Protein AF-A6J3S4-F1 (afdb_monomer_lite)

Sequence (63 aa):
MSGKVNAVAINDPFTDLNYLVYMFQYDFSHGKFHGTVMTENVKLVITWKAVSIFQESDHTNIK

pLDDT: mean 89.59, std 8.9, range [43.53, 95.44]

Secondary structure (DSSP, 8-state):
--------EEE-TT--HHHHHHHHHEETTTEE-SS-EEEETTEEEETTEEEEEE--SSGGG--

Structure (mmCIF, N/CA/C/O backbone):
data_AF-A6J3S4-F1
#
_entry.id   AF-A6J3S4-F1
#
loop_
_atom_site.group_PDB
_atom_site.id
_atom_site.type_symbol
_atom_site.label_atom_id
_atom_site.label_alt_id
_atom_site.label_comp_id
_atom_site.label_asym_id
_atom_site.label_entity_id
_atom_site.label_seq_id
_atom_site.pdbx_PDB_ins_code
_atom_site.Cartn_x
_atom_site.Cartn_y
_atom_site.Cartn_z
_atom_site.occupancy
_atom_site.B_iso_or_equiv
_atom_site.auth_seq_id
_atom_site.auth_comp_id
_atom_site.auth_asym_id
_atom_site.auth_atom_id
_atom_site.pdbx_PDB_model_num
ATOM 1 N N . MET A 1 1 ? -25.754 -2.602 -6.064 1.00 43.53 1 MET A N 1
ATOM 2 C CA . MET A 1 1 ? -24.974 -3.539 -5.230 1.00 43.53 1 MET A CA 1
ATOM 3 C C . MET A 1 1 ? -23.524 -3.410 -5.658 1.00 43.53 1 MET A C 1
ATOM 5 O O . MET A 1 1 ? -23.216 -3.801 -6.773 1.00 43.53 1 MET A O 1
ATOM 9 N N . SER A 1 2 ? -22.666 -2.772 -4.858 1.00 54.28 2 SER A N 1
ATOM 10 C CA . SER A 1 2 ? -21.229 -2.781 -5.155 1.00 54.28 2 SER A CA 1
ATOM 11 C C . SER A 1 2 ? -20.723 -4.199 -4.900 1.00 54.28 2 SER A C 1
ATOM 13 O O . SER A 1 2 ? -20.901 -4.720 -3.796 1.00 54.28 2 SER A O 1
ATOM 15 N N . GLY A 1 3 ? -20.205 -4.867 -5.932 1.00 62.03 3 GLY A N 1
ATOM 16 C CA . GLY A 1 3 ? -19.596 -6.184 -5.779 1.00 62.03 3 GLY A CA 1
ATOM 17 C C . GLY A 1 3 ? -18.459 -6.102 -4.763 1.00 62.03 3 GLY A C 1
ATOM 18 O O . GLY A 1 3 ? -17.689 -5.145 -4.767 1.00 62.03 3 GLY A O 1
ATOM 19 N N . LYS A 1 4 ? -18.361 -7.082 -3.859 1.00 81.12 4 LYS A N 1
ATOM 20 C CA . LYS A 1 4 ? -17.236 -7.161 -2.922 1.00 81.12 4 LYS A CA 1
ATOM 21 C C . LYS A 1 4 ? -15.955 -7.426 -3.718 1.00 81.12 4 LYS A C 1
ATOM 23 O O . LYS A 1 4 ? -15.682 -8.566 -4.075 1.00 81.12 4 LYS A O 1
ATOM 28 N N . VAL A 1 5 ? -15.188 -6.375 -3.987 1.00 85.19 5 VAL A N 1
ATOM 29 C CA . VAL A 1 5 ? -13.841 -6.460 -4.561 1.00 85.19 5 VAL A CA 1
ATOM 30 C C . VAL A 1 5 ? -12.829 -6.404 -3.421 1.00 85.19 5 VAL A C 1
ATOM 32 O O . VAL A 1 5 ? -12.941 -5.573 -2.520 1.00 85.19 5 VAL A O 1
ATOM 35 N N . ASN A 1 6 ? -11.847 -7.302 -3.452 1.00 86.81 6 ASN A N 1
ATOM 36 C CA . ASN A 1 6 ? -10.720 -7.303 -2.527 1.00 86.81 6 ASN A CA 1
ATOM 37 C C . ASN A 1 6 ? -9.432 -7.159 -3.335 1.00 86.81 6 ASN A C 1
ATOM 39 O O . ASN A 1 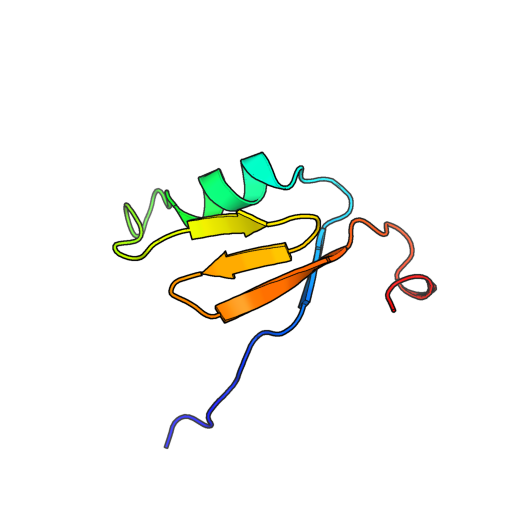6 ? -9.127 -8.018 -4.158 1.00 86.81 6 ASN A O 1
ATOM 43 N N . ALA A 1 7 ? -8.677 -6.091 -3.085 1.00 88.62 7 ALA A N 1
ATOM 44 C CA . ALA A 1 7 ? -7.307 -5.997 -3.566 1.00 88.62 7 ALA A CA 1
ATOM 45 C C . ALA A 1 7 ? -6.441 -7.005 -2.794 1.00 88.62 7 ALA A C 1
ATOM 47 O O . ALA A 1 7 ? -6.484 -7.034 -1.564 1.00 88.62 7 ALA A O 1
ATOM 48 N N . VAL A 1 8 ? -5.700 -7.845 -3.519 1.00 93.12 8 VAL A N 1
ATOM 49 C CA . VAL A 1 8 ? -4.865 -8.921 -2.947 1.00 93.12 8 VAL A CA 1
ATOM 50 C C . VAL A 1 8 ? -3.372 -8.712 -3.195 1.00 93.12 8 VAL A C 1
ATOM 52 O O . VAL A 1 8 ? -2.554 -9.212 -2.426 1.00 93.12 8 VAL A O 1
ATOM 55 N N . ALA A 1 9 ? -3.018 -7.951 -4.233 1.00 93.50 9 ALA A N 1
ATOM 56 C CA . ALA A 1 9 ? -1.642 -7.664 -4.606 1.00 93.50 9 ALA A CA 1
ATOM 57 C C . ALA A 1 9 ? -1.504 -6.288 -5.278 1.00 93.50 9 ALA A C 1
ATOM 59 O O . ALA A 1 9 ? -2.454 -5.806 -5.898 1.00 93.50 9 ALA A O 1
ATOM 60 N N . ILE A 1 10 ? -0.317 -5.690 -5.168 1.00 92.50 10 ILE A N 1
ATOM 61 C CA . ILE A 1 10 ? 0.115 -4.472 -5.869 1.00 92.50 10 ILE A CA 1
ATOM 62 C C . ILE A 1 10 ? 1.510 -4.744 -6.445 1.00 92.50 10 ILE A C 1
ATOM 64 O O . ILE A 1 10 ? 2.339 -5.337 -5.761 1.00 92.50 10 ILE A O 1
ATOM 68 N N . ASN A 1 11 ? 1.774 -4.304 -7.677 1.00 93.25 11 ASN A N 1
ATOM 69 C CA . ASN A 1 11 ? 3.115 -4.301 -8.262 1.00 93.25 11 ASN A CA 1
ATOM 70 C C . ASN A 1 11 ? 3.546 -2.866 -8.568 1.00 93.25 11 ASN A C 1
ATOM 72 O O . A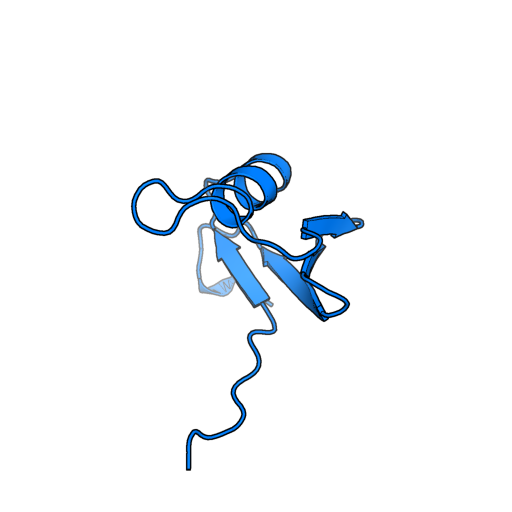SN A 1 11 ? 2.908 -2.210 -9.392 1.00 93.25 11 ASN A O 1
ATOM 76 N N . ASP A 1 12 ? 4.616 -2.410 -7.926 1.00 92.69 12 ASP A N 1
ATOM 77 C CA . ASP A 1 12 ? 5.241 -1.116 -8.184 1.00 92.69 12 ASP A CA 1
ATOM 78 C C . ASP A 1 12 ? 6.775 -1.269 -8.172 1.00 92.69 12 ASP A C 1
ATOM 80 O O . ASP A 1 12 ? 7.375 -1.347 -7.099 1.00 92.69 12 ASP A O 1
ATOM 84 N N . PRO A 1 13 ? 7.427 -1.326 -9.348 1.00 92.38 13 PRO A N 1
ATOM 85 C CA . PRO A 1 13 ? 8.867 -1.564 -9.452 1.00 92.38 13 PRO A CA 1
ATOM 86 C C . PRO A 1 13 ? 9.754 -0.436 -8.923 1.00 92.38 13 PRO A C 1
ATOM 88 O O . PRO A 1 13 ? 10.968 -0.618 -8.826 1.00 92.38 13 PRO A O 1
ATOM 91 N N . PHE A 1 14 ? 9.192 0.728 -8.601 1.00 91.31 14 PHE A N 1
ATOM 92 C CA . PHE A 1 14 ? 9.983 1.919 -8.288 1.00 91.31 14 PHE A CA 1
ATOM 93 C C . PHE A 1 14 ? 9.783 2.428 -6.864 1.00 91.31 14 PHE A C 1
ATOM 95 O O . PHE A 1 14 ? 10.566 3.260 -6.400 1.00 91.31 14 PHE A O 1
ATOM 102 N N . THR A 1 15 ? 8.774 1.926 -6.156 1.00 90.25 15 THR A N 1
ATOM 103 C CA . THR A 1 15 ? 8.394 2.461 -4.851 1.00 90.25 15 THR A CA 1
ATOM 104 C C . THR A 1 15 ? 8.761 1.512 -3.715 1.00 90.25 15 THR A C 1
ATOM 106 O O . THR A 1 15 ? 8.343 0.358 -3.704 1.00 90.25 15 THR A O 1
ATOM 109 N N . ASP A 1 16 ? 9.506 2.009 -2.721 1.00 89.69 16 ASP A N 1
ATOM 110 C CA . ASP A 1 16 ? 9.812 1.267 -1.490 1.00 89.69 16 ASP A CA 1
ATOM 111 C C . ASP A 1 16 ? 8.564 1.035 -0.619 1.00 89.69 16 ASP A C 1
ATOM 113 O O . ASP A 1 16 ? 7.656 1.867 -0.548 1.00 89.69 16 ASP A O 1
ATOM 117 N N . LEU A 1 17 ? 8.552 -0.073 0.123 1.00 88.81 17 LEU A N 1
ATOM 118 C CA . LEU A 1 17 ? 7.427 -0.489 0.960 1.00 88.81 17 LEU A CA 1
ATOM 119 C C . LEU A 1 17 ? 7.059 0.551 2.036 1.00 88.81 17 LEU A C 1
ATOM 121 O O . LEU A 1 17 ? 5.876 0.783 2.297 1.00 88.81 17 LEU A O 1
ATOM 125 N N . ASN A 1 18 ? 8.048 1.217 2.638 1.00 88.69 18 ASN A N 1
ATOM 126 C CA . ASN A 1 18 ? 7.789 2.259 3.638 1.00 88.69 18 ASN A CA 1
ATOM 127 C C . ASN A 1 18 ? 7.208 3.518 2.994 1.00 88.69 18 ASN A C 1
ATOM 129 O O . ASN A 1 18 ? 6.379 4.205 3.596 1.00 88.69 18 ASN A O 1
ATOM 133 N N . TYR A 1 19 ? 7.607 3.805 1.754 1.00 92.12 19 TYR A N 1
ATOM 134 C CA . TYR A 1 19 ? 7.029 4.904 0.997 1.00 92.12 19 TYR A CA 1
ATOM 135 C C . TYR A 1 19 ? 5.580 4.607 0.593 1.00 92.12 19 TYR A C 1
ATOM 137 O O . TYR A 1 19 ? 4.735 5.494 0.684 1.00 92.12 19 TYR A O 1
ATOM 145 N N . LEU A 1 20 ? 5.250 3.354 0.262 1.00 92.38 20 LEU A N 1
ATOM 146 C CA . LEU A 1 20 ? 3.861 2.933 0.032 1.00 92.38 20 LEU A CA 1
ATOM 147 C C . LEU A 1 20 ? 2.989 3.103 1.283 1.00 92.38 20 LEU A C 1
ATOM 149 O O . LEU A 1 20 ? 1.856 3.572 1.171 1.00 92.38 20 LEU A O 1
ATOM 153 N N . VAL A 1 21 ? 3.507 2.790 2.479 1.00 93.19 21 VAL A N 1
ATOM 154 C CA . VAL A 1 21 ? 2.799 3.092 3.739 1.00 93.19 21 VAL A CA 1
ATOM 155 C C . VAL A 1 21 ? 2.547 4.587 3.866 1.00 93.19 21 VAL A C 1
ATOM 157 O O . VAL A 1 21 ? 1.427 4.986 4.175 1.00 93.19 21 VAL A O 1
ATOM 160 N N . TYR A 1 22 ? 3.563 5.415 3.614 1.00 92.75 22 TYR A N 1
ATOM 161 C CA . TYR A 1 22 ? 3.427 6.867 3.678 1.00 92.75 22 TYR A CA 1
ATOM 162 C C . TYR A 1 22 ? 2.370 7.392 2.694 1.00 92.75 22 TYR A C 1
ATOM 164 O O . TYR A 1 22 ? 1.467 8.111 3.120 1.00 92.75 22 TYR A O 1
ATOM 172 N N . MET A 1 23 ? 2.431 6.986 1.420 1.00 92.56 23 MET A N 1
ATOM 173 C CA . MET A 1 23 ? 1.453 7.370 0.393 1.00 92.56 23 MET A CA 1
ATOM 174 C C . MET A 1 23 ? 0.032 6.949 0.756 1.00 92.56 23 MET A C 1
ATOM 176 O O . MET A 1 23 ? -0.911 7.700 0.535 1.00 92.56 23 MET A O 1
ATOM 180 N N . PHE A 1 24 ? -0.141 5.753 1.319 1.00 92.88 24 PHE A N 1
ATOM 181 C CA . PHE A 1 24 ? -1.466 5.297 1.730 1.00 92.88 24 PHE A CA 1
ATOM 182 C C . PHE A 1 24 ? -1.960 6.059 2.965 1.00 92.88 24 PHE A C 1
ATOM 184 O O . PHE A 1 24 ? -3.141 6.373 3.097 1.00 92.88 24 PHE A O 1
ATOM 191 N N . GLN A 1 25 ? -1.057 6.349 3.900 1.00 94.06 25 GLN A N 1
ATOM 192 C CA . GLN A 1 25 ? -1.392 7.013 5.150 1.00 94.06 25 GLN A CA 1
ATOM 193 C C . GLN A 1 25 ? -1.756 8.488 4.942 1.00 94.06 25 GLN A C 1
ATOM 195 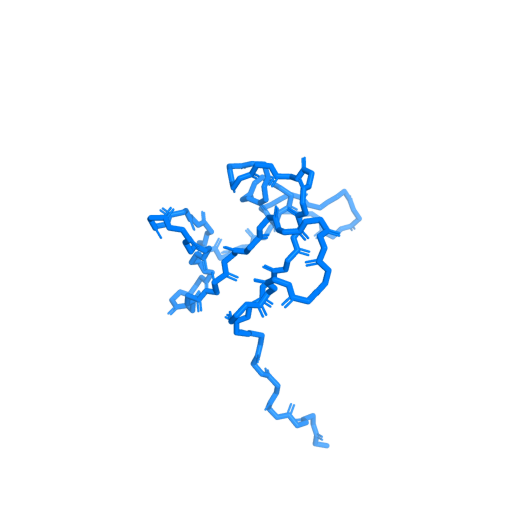O O . GLN A 1 25 ? -2.579 8.999 5.709 1.00 94.06 25 GLN A O 1
ATOM 200 N N . TYR A 1 26 ? -1.171 9.150 3.941 1.00 94.00 26 TYR A N 1
ATOM 201 C CA . TYR A 1 26 ? -1.327 10.578 3.680 1.00 94.00 26 TYR A CA 1
ATOM 202 C C . TYR A 1 26 ? -1.612 10.855 2.199 1.00 94.00 26 TYR A C 1
ATOM 204 O O . TYR A 1 26 ? -0.727 10.748 1.354 1.00 94.00 26 TYR A O 1
ATOM 212 N N . ASP A 1 27 ? -2.828 11.310 1.907 1.00 92.06 27 ASP A N 1
ATOM 213 C CA . ASP A 1 27 ? -3.239 11.803 0.593 1.00 92.06 27 ASP A CA 1
ATOM 214 C C . ASP A 1 27 ? -3.499 13.318 0.684 1.00 92.06 27 ASP A C 1
ATOM 216 O O . ASP A 1 27 ? -4.149 13.793 1.615 1.00 92.06 27 ASP A O 1
ATOM 220 N N . PHE A 1 28 ? -2.982 14.107 -0.260 1.00 91.56 28 PHE A N 1
ATOM 221 C CA . PHE A 1 28 ? -3.153 15.566 -0.239 1.00 91.56 28 PHE A CA 1
ATOM 222 C C . PHE A 1 28 ? -4.611 16.008 -0.447 1.00 91.56 28 PHE A C 1
ATOM 224 O O . PHE A 1 28 ? -5.062 16.969 0.173 1.00 91.56 28 PHE A O 1
ATOM 231 N N . SER A 1 29 ? -5.349 15.313 -1.311 1.00 95.44 29 SER A N 1
ATOM 232 C CA . SER A 1 29 ? -6.735 15.644 -1.661 1.00 95.44 29 SER A CA 1
ATOM 233 C C . SER A 1 29 ? -7.728 15.083 -0.644 1.00 95.44 29 SER A C 1
ATOM 235 O O . SER A 1 29 ? -8.730 15.725 -0.335 1.00 95.44 29 SER A O 1
ATOM 237 N N . HIS A 1 30 ? -7.454 13.886 -0.125 1.00 92.81 30 HIS A N 1
ATOM 238 C CA . HIS A 1 30 ? -8.367 13.132 0.739 1.00 92.81 30 HIS A CA 1
ATOM 239 C C . HIS A 1 30 ? -7.962 13.146 2.221 1.00 92.81 30 HIS A C 1
ATOM 241 O O . HIS A 1 30 ? -8.737 12.722 3.078 1.00 92.81 30 HIS A O 1
ATOM 247 N N . GLY A 1 31 ? -6.776 13.660 2.541 1.00 93.69 31 GLY A N 1
ATOM 248 C CA . GLY A 1 31 ? -6.251 13.751 3.896 1.00 93.69 31 GLY A CA 1
ATOM 249 C C . GLY A 1 31 ? -5.648 12.444 4.413 1.00 93.69 31 GLY A C 1
ATOM 250 O O . GLY A 1 31 ? -5.251 11.547 3.668 1.00 93.69 31 GLY A O 1
ATOM 251 N N . LYS A 1 32 ? -5.536 12.353 5.740 1.00 95.44 32 LYS A N 1
ATOM 252 C CA . LYS A 1 32 ? -4.947 11.197 6.418 1.00 95.44 32 LYS A CA 1
ATOM 253 C C . LYS A 1 32 ? -5.929 10.023 6.444 1.00 95.44 32 LYS A C 1
ATOM 255 O O . LYS A 1 32 ? -7.069 10.176 6.873 1.00 95.44 32 LYS A O 1
ATOM 260 N N . PHE A 1 33 ? -5.463 8.826 6.099 1.00 95.00 33 PHE A N 1
ATOM 261 C CA . PHE A 1 33 ? -6.248 7.605 6.280 1.00 95.00 33 PHE A CA 1
ATOM 262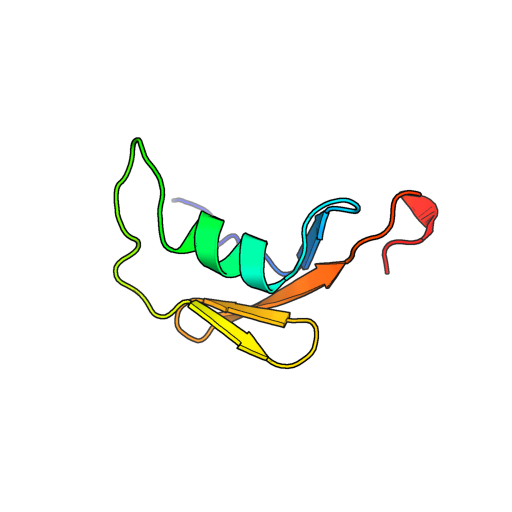 C C . PHE A 1 33 ? -6.472 7.295 7.774 1.00 95.00 33 PHE A C 1
ATOM 264 O O . PHE A 1 33 ? -5.534 7.279 8.568 1.00 95.00 33 PHE A O 1
ATOM 271 N N . HIS A 1 34 ? -7.716 7.032 8.179 1.00 93.62 34 HIS A N 1
ATOM 272 C CA . HIS A 1 34 ? -8.072 6.843 9.596 1.00 93.62 34 HIS A CA 1
ATOM 273 C C . HIS A 1 34 ? -7.890 5.410 10.131 1.00 93.62 34 HIS A C 1
ATOM 275 O O . HIS A 1 34 ? -8.154 5.165 11.306 1.00 93.62 34 HIS A O 1
ATOM 281 N N . GLY A 1 35 ? -7.461 4.460 9.298 1.00 92.81 35 GLY A N 1
ATOM 282 C CA . GLY A 1 35 ? -7.134 3.099 9.728 1.00 92.81 35 GLY A CA 1
ATOM 283 C C . GLY A 1 35 ? -5.635 2.884 9.942 1.00 92.81 35 GLY A C 1
ATOM 284 O O . GLY A 1 35 ? -4.818 3.767 9.691 1.00 92.81 35 GLY A O 1
ATOM 285 N N . THR A 1 36 ? -5.271 1.683 10.387 1.00 93.56 36 THR A N 1
ATOM 286 C CA . THR A 1 36 ? -3.865 1.286 10.547 1.00 93.56 36 THR A CA 1
ATOM 287 C C . THR A 1 36 ? -3.285 0.864 9.207 1.00 93.56 36 THR A C 1
ATOM 289 O O . THR A 1 36 ? -3.897 0.059 8.498 1.00 93.56 36 THR A O 1
ATOM 292 N N . VAL A 1 37 ? -2.097 1.378 8.895 1.00 93.94 37 VAL A N 1
ATOM 293 C CA . VAL A 1 37 ? -1.302 0.990 7.731 1.00 93.94 37 VAL A CA 1
ATOM 294 C C . VAL A 1 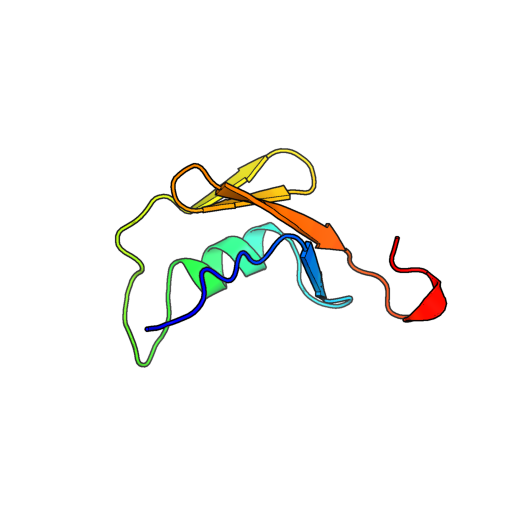37 ? 0.107 0.695 8.210 1.00 93.94 37 VAL A C 1
ATOM 296 O O . VAL A 1 37 ? 0.734 1.536 8.851 1.00 93.94 37 VAL A O 1
ATOM 299 N N . MET A 1 38 ? 0.595 -0.505 7.930 1.00 93.31 38 MET A N 1
ATOM 300 C CA . MET A 1 38 ? 1.930 -0.936 8.334 1.00 93.31 38 MET A CA 1
ATOM 301 C C . MET A 1 38 ? 2.498 -1.943 7.344 1.00 93.31 38 MET A C 1
ATOM 303 O O . MET A 1 38 ? 1.769 -2.519 6.534 1.00 93.31 38 MET A O 1
ATOM 307 N N . THR A 1 39 ? 3.805 -2.154 7.419 1.00 91.81 39 THR A N 1
ATOM 308 C CA . THR A 1 39 ? 4.487 -3.219 6.693 1.00 91.81 39 THR A CA 1
ATOM 309 C C . THR A 1 39 ? 4.663 -4.432 7.598 1.00 91.81 39 THR A C 1
ATOM 311 O O . THR A 1 39 ? 5.048 -4.312 8.760 1.00 91.81 39 THR A O 1
ATOM 314 N N . GLU A 1 40 ? 4.392 -5.615 7.055 1.00 91.38 40 GLU A N 1
ATOM 315 C CA . GLU A 1 40 ? 4.776 -6.890 7.659 1.00 91.38 40 GLU A CA 1
ATOM 316 C C . GLU A 1 40 ? 5.450 -7.738 6.578 1.00 91.38 40 GLU A C 1
ATOM 318 O O . GLU A 1 40 ? 4.818 -8.180 5.615 1.00 91.38 40 GLU A O 1
ATOM 323 N N . ASN A 1 41 ? 6.759 -7.951 6.716 1.00 87.31 41 ASN A N 1
ATOM 324 C CA . ASN A 1 41 ? 7.613 -8.610 5.724 1.00 87.31 41 ASN A CA 1
ATOM 325 C C . ASN A 1 41 ? 7.538 -7.915 4.345 1.00 87.31 41 ASN A C 1
ATOM 327 O O . ASN A 1 41 ? 7.985 -6.785 4.202 1.00 87.31 41 ASN A O 1
ATOM 331 N N . VAL A 1 42 ? 6.972 -8.590 3.339 1.00 86.94 42 VAL A N 1
ATOM 332 C CA . VAL A 1 42 ? 6.753 -8.098 1.960 1.00 86.94 42 VAL A CA 1
ATOM 333 C C . VAL A 1 42 ? 5.274 -7.787 1.691 1.00 86.94 42 VAL A C 1
ATOM 335 O O . VAL A 1 42 ? 4.796 -7.840 0.557 1.00 86.94 42 VAL A O 1
ATOM 338 N N . LYS A 1 43 ? 4.506 -7.516 2.751 1.00 91.56 43 LYS A N 1
ATOM 339 C CA . LYS A 1 43 ? 3.079 -7.207 2.663 1.00 91.56 43 LYS A CA 1
ATOM 340 C C . LYS A 1 43 ? 2.764 -5.860 3.288 1.00 91.56 43 LYS A C 1
ATOM 342 O O . LYS A 1 43 ? 3.338 -5.471 4.305 1.00 91.56 43 LYS A O 1
ATOM 347 N N . LEU A 1 44 ? 1.787 -5.192 2.692 1.00 93.88 44 LEU A N 1
ATOM 348 C CA . LEU A 1 44 ? 1.136 -4.018 3.246 1.00 93.88 44 LEU A CA 1
ATOM 349 C C . LEU A 1 44 ? -0.104 -4.471 4.021 1.00 93.88 44 LEU A C 1
ATOM 351 O O . LEU A 1 44 ? -0.988 -5.117 3.458 1.00 93.88 44 LEU A O 1
ATOM 355 N N . VAL A 1 45 ? -0.180 -4.148 5.308 1.00 93.31 45 VAL A N 1
ATOM 356 C CA . VAL A 1 45 ? -1.328 -4.466 6.161 1.00 93.31 45 VAL A CA 1
ATOM 357 C C . VAL A 1 45 ? -2.160 -3.207 6.355 1.00 93.31 45 VAL A C 1
ATOM 359 O O . VAL A 1 45 ? -1.706 -2.242 6.966 1.00 93.31 45 VAL A O 1
ATOM 362 N N . ILE A 1 46 ? -3.389 -3.225 5.842 1.00 93.12 46 ILE A N 1
ATOM 363 C CA . ILE A 1 46 ? -4.354 -2.125 5.916 1.00 93.12 46 ILE A CA 1
ATOM 364 C C . ILE A 1 46 ? -5.549 -2.601 6.724 1.00 93.12 46 ILE A C 1
ATOM 366 O O . ILE A 1 46 ? -6.334 -3.415 6.240 1.00 93.12 46 ILE A O 1
ATOM 370 N N . THR A 1 47 ? -5.718 -2.080 7.941 1.00 89.25 47 THR A N 1
ATOM 371 C CA . THR A 1 47 ? -6.886 -2.361 8.801 1.00 89.25 47 THR A CA 1
ATOM 372 C C . THR A 1 47 ? -7.258 -3.855 8.775 1.00 89.25 47 THR A C 1
ATOM 374 O O . THR A 1 47 ? -8.367 -4.228 8.389 1.00 89.25 47 THR A O 1
ATOM 377 N N . TRP A 1 48 ? -6.289 -4.714 9.125 1.00 86.44 48 TRP A N 1
ATOM 378 C CA . TRP A 1 48 ? -6.396 -6.186 9.176 1.00 86.44 48 TRP A CA 1
ATOM 379 C C . TRP A 1 48 ? -6.404 -6.939 7.838 1.00 86.44 48 TRP A C 1
ATOM 381 O O . TRP A 1 48 ? -6.476 -8.168 7.834 1.00 86.44 48 TRP A O 1
ATOM 391 N N . LYS A 1 49 ? -6.300 -6.252 6.698 1.00 90.69 49 LYS A N 1
ATOM 392 C CA . LYS A 1 49 ? -6.133 -6.889 5.384 1.00 90.69 49 LYS A CA 1
ATOM 393 C C . LYS A 1 49 ? -4.684 -6.812 4.928 1.00 90.69 49 LYS A C 1
ATOM 395 O O . LYS A 1 49 ? -4.148 -5.720 4.790 1.00 90.69 49 LYS A O 1
ATOM 400 N N . ALA A 1 50 ? -4.082 -7.963 4.652 1.00 93.31 50 ALA A N 1
ATOM 401 C CA . ALA A 1 50 ? -2.746 -8.040 4.077 1.00 93.31 50 ALA A CA 1
ATOM 402 C C . ALA A 1 50 ? -2.811 -8.052 2.541 1.00 93.31 50 ALA A C 1
ATOM 404 O O . ALA A 1 50 ? -3.574 -8.825 1.958 1.00 93.31 50 ALA A O 1
ATOM 405 N N . VAL A 1 51 ? -1.983 -7.228 1.908 1.00 94.12 51 VAL A N 1
ATOM 406 C CA . VAL A 1 51 ? -1.834 -7.095 0.455 1.00 94.12 51 VAL A CA 1
ATOM 407 C C . VAL A 1 51 ? -0.382 -7.396 0.095 1.00 94.12 51 VAL A C 1
ATOM 409 O O . VAL A 1 51 ? 0.528 -6.815 0.686 1.00 94.12 51 VAL A O 1
ATOM 412 N N . SER A 1 52 ? -0.152 -8.316 -0.841 1.00 93.88 52 SER A N 1
ATOM 413 C CA . SER A 1 52 ? 1.202 -8.646 -1.306 1.00 93.88 52 SER A CA 1
ATOM 414 C C . SER A 1 52 ? 1.766 -7.523 -2.169 1.00 93.88 52 SER A C 1
ATOM 416 O O . SER A 1 52 ? 1.062 -7.022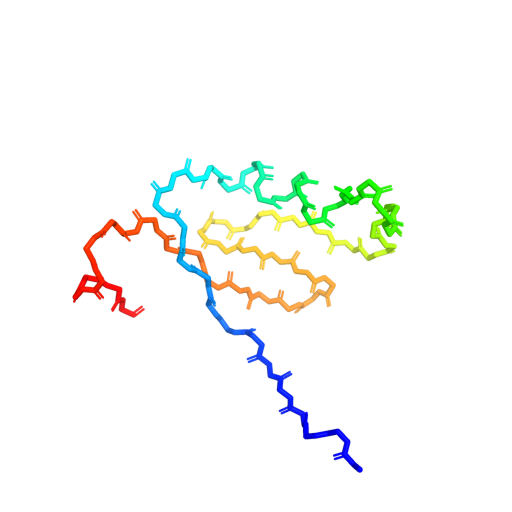 -3.044 1.00 93.88 52 SER A O 1
ATOM 418 N N . ILE A 1 53 ? 3.022 -7.143 -1.945 1.00 92.38 53 ILE A N 1
ATOM 419 C CA . ILE A 1 53 ? 3.695 -6.131 -2.759 1.00 92.38 53 ILE A CA 1
ATOM 420 C C . ILE A 1 53 ? 4.778 -6.799 -3.603 1.00 92.38 53 ILE A C 1
ATOM 422 O O . ILE A 1 53 ? 5.588 -7.571 -3.093 1.00 92.38 53 ILE A O 1
ATOM 426 N N . PHE A 1 54 ? 4.778 -6.478 -4.890 1.00 92.94 54 PHE A N 1
ATOM 427 C CA . PHE A 1 54 ? 5.796 -6.855 -5.859 1.00 92.94 54 PHE A CA 1
ATOM 428 C C . PHE A 1 54 ? 6.475 -5.592 -6.388 1.00 92.94 54 PHE A C 1
ATOM 430 O O . PHE A 1 54 ? 5.860 -4.527 -6.440 1.00 92.94 54 PHE A O 1
ATOM 437 N N . GLN A 1 55 ? 7.742 -5.713 -6.767 1.00 92.56 55 GLN A N 1
ATOM 438 C CA . GLN A 1 55 ? 8.529 -4.623 -7.348 1.00 92.56 55 GLN A CA 1
ATOM 439 C C . GLN A 1 55 ? 9.159 -5.083 -8.670 1.00 92.56 55 GLN A C 1
ATOM 441 O O . GLN A 1 55 ? 10.329 -4.836 -8.948 1.00 92.56 55 GLN A O 1
ATOM 446 N N . GLU A 1 56 ? 8.385 -5.809 -9.474 1.00 94.19 56 GLU A N 1
ATOM 447 C CA . GLU A 1 56 ? 8.847 -6.387 -10.732 1.00 94.19 56 GLU A CA 1
ATOM 448 C C . GLU A 1 56 ? 8.622 -5.403 -11.882 1.00 94.19 56 GLU A C 1
ATOM 450 O O . GLU A 1 56 ? 7.491 -4.993 -12.166 1.00 94.19 56 GLU A O 1
ATOM 455 N N . SER A 1 57 ? 9.708 -5.020 -12.558 1.00 92.50 57 SER A N 1
ATOM 456 C CA . SER A 1 57 ? 9.656 -4.133 -13.731 1.00 92.50 57 SER A CA 1
ATOM 457 C C . SER A 1 57 ? 9.151 -4.853 -14.979 1.00 92.50 57 SER A C 1
ATOM 459 O O . SER A 1 57 ? 8.550 -4.233 -15.853 1.00 92.50 57 SER A O 1
ATOM 461 N N . ASP A 1 58 ? 9.409 -6.158 -15.067 1.00 93.06 58 ASP A N 1
ATOM 462 C CA . ASP A 1 58 ? 8.892 -7.009 -16.131 1.00 93.06 58 ASP A CA 1
ATOM 463 C C . ASP A 1 58 ? 7.592 -7.673 -15.671 1.00 93.06 58 ASP A C 1
ATOM 465 O O . ASP A 1 58 ? 7.563 -8.454 -14.716 1.00 93.06 58 ASP A O 1
ATOM 469 N N . HIS A 1 59 ? 6.507 -7.378 -16.384 1.00 85.69 59 HIS A N 1
ATOM 470 C CA . HIS A 1 59 ? 5.178 -7.886 -16.073 1.00 85.69 59 HIS A CA 1
ATOM 471 C C . HIS A 1 59 ? 5.092 -9.413 -16.084 1.00 85.69 59 HIS A C 1
ATOM 473 O O . HIS A 1 59 ? 4.235 -9.965 -15.392 1.00 85.69 59 HIS A O 1
ATOM 479 N N . THR A 1 60 ? 5.955 -10.113 -16.826 1.00 93.38 60 THR A N 1
ATOM 480 C CA . THR A 1 60 ? 5.921 -11.583 -16.861 1.00 93.38 60 THR A CA 1
ATOM 481 C C . THR A 1 60 ? 6.454 -12.230 -15.583 1.00 93.38 60 THR A C 1
ATOM 483 O O . THR A 1 60 ? 6.240 -13.424 -15.380 1.00 93.38 60 THR A O 1
ATOM 486 N N . ASN A 1 61 ? 7.137 -11.468 -14.723 1.00 90.62 61 ASN A N 1
ATOM 487 C CA . ASN A 1 61 ? 7.758 -11.974 -13.497 1.00 90.62 61 ASN A CA 1
ATOM 488 C C . ASN A 1 61 ? 6.884 -11.802 -12.246 1.00 90.62 61 ASN A C 1
ATOM 490 O O . ASN A 1 61 ? 7.241 -12.315 -11.185 1.00 90.62 61 ASN A O 1
ATOM 494 N N . ILE A 1 62 ? 5.729 -11.141 -12.364 1.00 87.25 62 ILE A N 1
ATOM 495 C CA . ILE A 1 62 ? 4.760 -10.998 -11.271 1.00 87.25 62 ILE A CA 1
ATOM 496 C C . ILE A 1 62 ? 4.085 -12.361 -11.034 1.00 87.25 62 ILE A C 1
ATOM 498 O O . ILE A 1 62 ? 3.531 -12.944 -11.968 1.00 87.25 62 ILE A O 1
ATOM 502 N N . LYS A 1 63 ? 4.136 -12.874 -9.799 1.00 77.50 63 LYS A N 1
ATOM 503 C CA . LYS A 1 63 ? 3.623 -14.204 -9.418 1.00 77.50 63 LYS A CA 1
ATOM 504 C C . LYS A 1 63 ? 2.491 -14.143 -8.406 1.00 77.50 63 LYS A C 1
ATOM 506 O O . LYS A 1 63 ? 2.564 -13.296 -7.494 1.00 77.50 63 LYS A O 1
#

Radius of gyration: 12.84 Å; chains: 1; bounding box: 35×30×27 Å

Organism: Rattus norvegicus (NCBI:txid10116)

InterPro domains:
  IPR020828 Glyceraldehyde 3-phosphate dehydrogenase, NAD(P) binding domain [PF00044] (4-62)
  IPR020828 Glyceraldehyde 3-phosphate dehydrogenase, NAD(P) binding domain [SM00846] (1-62)
  IPR020831 Glyceraldehyde/Erythrose phosphate dehydrogenase family [PTHR10836] (3-63)
  IPR036291 NAD(P)-binding domain superfamily [SSF51735] (2-63)

Foldseek 3Di:
DPPDDDAAEDEAQPDDPVVVQVCQQQDPVPGGDPFDWDDDDQWIATNNDTHGYHNDPDPVPDD